Protein AF-A0A6F8Y7Y8-F1 (afdb_monomer)

Organism: NCBI:txid1076124

Structure (mmCIF, N/CA/C/O backbone):
data_AF-A0A6F8Y7Y8-F1
#
_entry.id   AF-A0A6F8Y7Y8-F1
#
loop_
_atom_site.group_PDB
_atom_site.id
_atom_site.type_symbol
_atom_site.label_atom_id
_atom_site.label_alt_id
_atom_site.label_comp_id
_atom_site.label_asym_id
_atom_site.label_entity_id
_atom_site.lab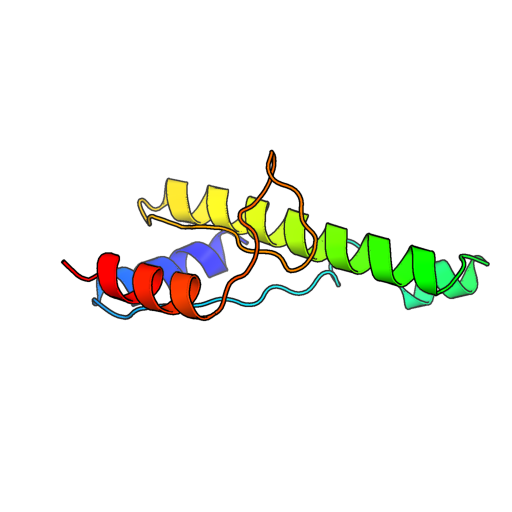el_seq_id
_atom_site.pdbx_PDB_ins_code
_atom_site.Cartn_x
_atom_site.Cartn_y
_atom_site.Cartn_z
_atom_site.occupancy
_atom_site.B_iso_or_equiv
_atom_site.auth_seq_id
_atom_site.auth_comp_id
_atom_site.auth_asym_id
_atom_site.auth_atom_id
_atom_site.pdbx_PDB_model_num
ATOM 1 N N . MET A 1 1 ? -8.760 -8.923 -3.953 1.00 79.50 1 MET A N 1
ATOM 2 C CA . MET A 1 1 ? -8.526 -7.862 -2.948 1.00 79.50 1 MET A CA 1
ATOM 3 C C . MET A 1 1 ? -9.456 -7.973 -1.740 1.00 79.50 1 MET A C 1
ATOM 5 O O . MET A 1 1 ? -8.950 -8.064 -0.634 1.00 79.50 1 MET A O 1
ATOM 9 N N . GLN A 1 2 ? -10.783 -8.027 -1.920 1.00 84.81 2 GLN A N 1
ATOM 10 C CA . GLN A 1 2 ? -11.751 -7.991 -0.807 1.00 84.81 2 GLN A CA 1
ATOM 11 C C . GLN A 1 2 ? -11.550 -9.079 0.268 1.00 84.81 2 GLN A C 1
ATOM 13 O O . GLN A 1 2 ? -11.594 -8.782 1.457 1.00 84.81 2 GLN A O 1
ATOM 18 N N . ALA A 1 3 ? -11.271 -10.328 -0.125 1.00 89.56 3 ALA A N 1
ATOM 19 C CA . ALA A 1 3 ? -10.983 -11.400 0.836 1.00 89.56 3 ALA A CA 1
ATOM 20 C C . ALA A 1 3 ? -9.746 -11.099 1.709 1.00 89.56 3 ALA A C 1
ATOM 22 O O . ALA A 1 3 ? -9.777 -11.324 2.915 1.00 89.56 3 ALA A O 1
ATOM 23 N N . VAL A 1 4 ? -8.694 -10.528 1.111 1.00 89.94 4 VAL A N 1
ATOM 24 C CA . VAL A 1 4 ? -7.465 -10.127 1.816 1.00 89.94 4 VAL A CA 1
ATOM 25 C C . VAL A 1 4 ? -7.750 -8.974 2.781 1.00 89.94 4 VAL A C 1
ATOM 27 O O . VAL A 1 4 ? -7.321 -9.024 3.929 1.00 89.94 4 VAL A O 1
ATOM 30 N N . ALA A 1 5 ? -8.537 -7.978 2.361 1.00 91.56 5 ALA A N 1
ATOM 31 C CA . ALA A 1 5 ? -8.937 -6.865 3.224 1.00 91.56 5 ALA A CA 1
ATOM 32 C C . ALA A 1 5 ? -9.685 -7.347 4.482 1.00 91.56 5 ALA A C 1
ATOM 34 O O . ALA A 1 5 ? -9.358 -6.928 5.587 1.00 91.56 5 ALA A O 1
ATOM 35 N N . ARG A 1 6 ? -10.613 -8.306 4.346 1.00 92.75 6 ARG A N 1
ATOM 36 C CA . ARG A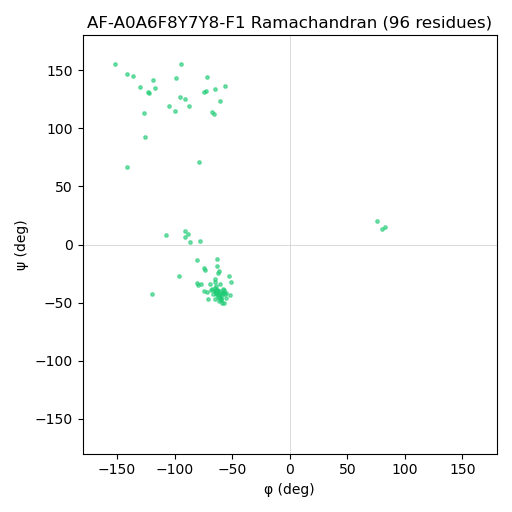 1 6 ? -11.333 -8.903 5.491 1.00 92.75 6 ARG A CA 1
ATOM 37 C C . ARG A 1 6 ? -10.423 -9.653 6.462 1.00 92.75 6 ARG A C 1
ATOM 39 O O . ARG A 1 6 ? -10.620 -9.590 7.678 1.00 92.75 6 ARG A O 1
ATOM 46 N N . GLN A 1 7 ? -9.431 -10.369 5.936 1.00 93.50 7 GLN A N 1
ATOM 47 C CA . GLN A 1 7 ? -8.435 -11.054 6.760 1.00 93.50 7 GLN A CA 1
ATOM 48 C C . GLN A 1 7 ? -7.590 -10.047 7.546 1.00 93.50 7 GLN A C 1
ATOM 50 O O . GLN A 1 7 ? -7.460 -10.188 8.761 1.00 93.50 7 GLN A O 1
ATOM 55 N N . ILE A 1 8 ? -7.097 -8.996 6.882 1.00 92.56 8 ILE A N 1
ATOM 56 C CA . ILE A 1 8 ? -6.356 -7.907 7.533 1.00 92.56 8 ILE A CA 1
ATOM 57 C C . ILE A 1 8 ? -7.225 -7.234 8.599 1.00 92.56 8 ILE A C 1
ATOM 59 O O . ILE A 1 8 ? -6.785 -7.097 9.735 1.00 92.56 8 ILE A O 1
ATOM 63 N N . ALA A 1 9 ? -8.477 -6.894 8.282 1.00 92.94 9 ALA A N 1
ATOM 64 C CA . ALA A 1 9 ? -9.395 -6.262 9.225 1.00 92.94 9 ALA A CA 1
ATOM 65 C C . ALA A 1 9 ? -9.612 -7.116 10.485 1.00 92.94 9 ALA A C 1
ATOM 67 O O . ALA A 1 9 ? -9.658 -6.591 11.593 1.00 92.94 9 ALA A O 1
ATOM 68 N N . THR A 1 10 ? -9.685 -8.442 10.342 1.00 94.44 10 THR A N 1
ATOM 69 C CA . THR A 1 10 ? -9.813 -9.361 11.486 1.00 94.44 10 THR A CA 1
ATOM 70 C C . THR A 1 10 ? -8.580 -9.328 12.390 1.00 94.44 10 THR A C 1
ATOM 72 O O . THR A 1 10 ? -8.720 -9.418 13.607 1.00 94.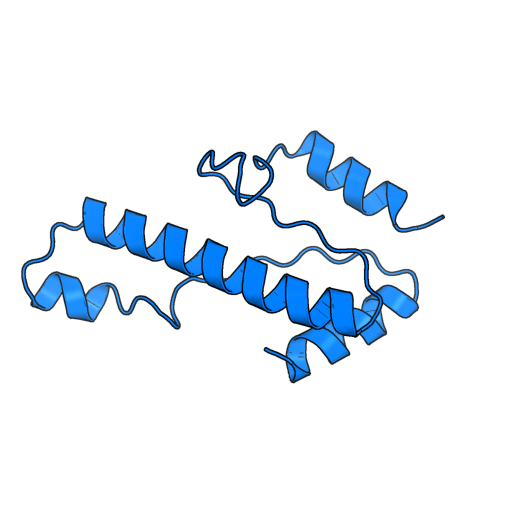44 10 THR A O 1
ATOM 75 N N . VAL A 1 11 ? -7.381 -9.200 11.816 1.00 93.75 11 VAL A N 1
ATOM 76 C CA . VAL A 1 11 ? -6.122 -9.080 12.568 1.00 93.75 11 VAL A CA 1
ATOM 77 C C . VAL A 1 11 ? -6.039 -7.719 13.260 1.00 93.75 11 VAL A C 1
ATOM 79 O O . VAL A 1 11 ? -5.791 -7.667 14.462 1.00 93.75 11 VAL A O 1
ATOM 82 N N . VAL A 1 12 ? -6.335 -6.634 12.541 1.00 93.31 12 VAL A N 1
ATOM 83 C CA . VAL A 1 12 ? -6.297 -5.266 13.082 1.00 93.31 12 VAL A CA 1
ATOM 84 C C . VAL A 1 12 ? -7.286 -5.088 14.233 1.00 93.31 12 VAL A C 1
ATOM 86 O O . VAL A 1 12 ? -6.921 -4.562 15.280 1.00 93.31 12 VAL A O 1
ATOM 89 N N . ARG A 1 13 ? -8.508 -5.625 14.116 1.00 92.88 13 ARG A N 1
ATOM 90 C CA . ARG A 1 13 ? -9.524 -5.579 15.187 1.00 92.88 13 ARG A CA 1
ATOM 91 C C . ARG A 1 13 ? -9.115 -6.321 16.467 1.00 92.88 13 ARG A C 1
ATOM 93 O O . ARG A 1 13 ? -9.761 -6.148 17.493 1.00 92.88 13 ARG A O 1
ATOM 100 N N . ARG A 1 14 ? -8.055 -7.135 16.435 1.00 94.12 14 ARG A N 1
ATOM 101 C CA . ARG A 1 14 ? -7.460 -7.767 17.628 1.00 94.12 14 ARG A CA 1
ATOM 102 C C . ARG A 1 14 ? -6.386 -6.895 18.293 1.00 94.12 14 ARG A C 1
ATOM 104 O O . ARG A 1 14 ? -5.687 -7.383 19.172 1.00 94.12 14 ARG A O 1
ATOM 111 N N . GLY A 1 15 ? -6.232 -5.641 17.864 1.00 89.44 15 GLY A N 1
ATOM 112 C CA . GLY A 1 15 ? -5.215 -4.713 18.364 1.00 89.44 15 GLY A CA 1
ATOM 113 C C . GLY A 1 15 ? -3.829 -4.924 17.750 1.00 89.44 15 GLY A C 1
ATOM 114 O O . GLY A 1 15 ? -2.844 -4.401 18.263 1.00 89.44 15 GLY A O 1
ATOM 115 N N . ILE A 1 16 ? -3.725 -5.703 16.669 1.00 91.81 16 ILE A N 1
ATOM 116 C CA . ILE A 1 16 ? -2.448 -5.978 16.004 1.00 91.81 16 ILE A CA 1
ATOM 117 C C . ILE A 1 16 ? -2.218 -4.932 14.912 1.00 91.81 16 ILE A C 1
ATOM 119 O O . ILE A 1 16 ? -3.026 -4.780 13.999 1.00 91.81 16 ILE A O 1
AT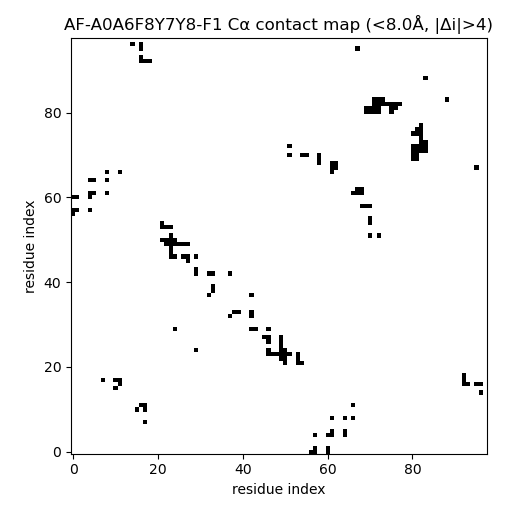OM 123 N N . GLN A 1 17 ? -1.077 -4.253 14.968 1.00 87.56 17 GLN A N 1
ATOM 124 C CA . GLN A 1 17 ? -0.646 -3.324 13.926 1.00 87.56 17 GLN A CA 1
ATOM 125 C C . GLN A 1 17 ? -0.163 -4.092 12.691 1.00 87.56 17 GLN A C 1
ATOM 127 O O . GLN A 1 17 ? 0.647 -5.014 12.796 1.00 87.56 17 GLN A O 1
ATOM 132 N N . VAL A 1 18 ? -0.651 -3.706 11.511 1.00 90.00 18 VAL A N 1
ATOM 133 C CA . VAL A 1 18 ? -0.343 -4.385 10.246 1.00 90.00 18 VAL A CA 1
ATOM 134 C C . VAL A 1 18 ? 0.259 -3.393 9.258 1.00 90.00 18 VAL A C 1
ATOM 136 O O . VAL A 1 18 ? -0.293 -2.324 9.019 1.00 90.00 18 VAL A O 1
ATOM 139 N N . SER A 1 19 ? 1.373 -3.783 8.638 1.00 90.31 19 SER A N 1
ATOM 140 C CA . SER A 1 19 ? 1.936 -3.115 7.464 1.00 90.31 19 SER A CA 1
ATOM 141 C C . SER A 1 19 ? 1.924 -4.086 6.287 1.00 90.31 19 SER A C 1
ATOM 143 O O . SER A 1 19 ? 2.271 -5.258 6.445 1.00 90.31 19 SER A O 1
ATOM 145 N N . VAL A 1 20 ? 1.495 -3.619 5.113 1.00 88.81 20 VAL A N 1
ATOM 146 C CA . VAL A 1 20 ? 1.348 -4.449 3.911 1.00 88.81 20 VAL A CA 1
ATOM 147 C C . VAL A 1 20 ? 2.188 -3.869 2.786 1.00 88.8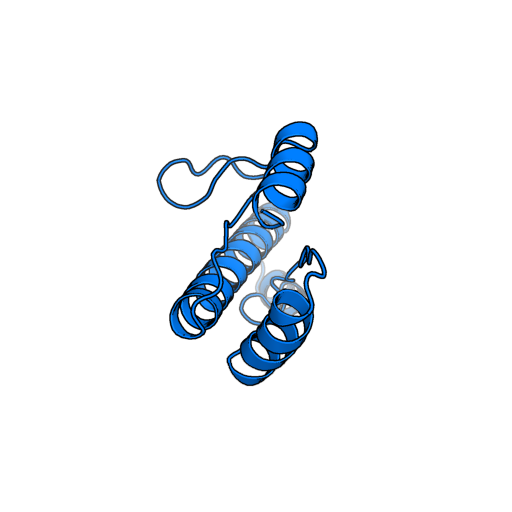1 20 VAL A C 1
ATOM 149 O O . VAL A 1 20 ? 2.077 -2.689 2.463 1.00 88.81 20 VAL A O 1
ATOM 152 N N . VAL A 1 21 ? 2.983 -4.724 2.146 1.00 87.50 21 VAL A N 1
ATOM 153 C CA . VAL A 1 21 ? 3.673 -4.404 0.893 1.00 87.50 21 VAL A CA 1
ATOM 154 C C . VAL A 1 21 ? 2.946 -5.120 -0.237 1.00 87.50 21 VAL A C 1
ATOM 156 O O . VAL A 1 21 ? 2.843 -6.347 -0.237 1.00 87.50 21 VAL A O 1
ATOM 159 N N . VAL A 1 22 ? 2.423 -4.359 -1.196 1.00 84.38 22 VAL A N 1
ATOM 160 C CA . VAL A 1 22 ? 1.728 -4.909 -2.365 1.00 84.38 22 VAL A CA 1
ATOM 161 C C . VAL A 1 22 ? 2.682 -4.935 -3.559 1.00 84.38 22 VAL A C 1
ATOM 163 O O . VAL A 1 22 ? 3.507 -4.043 -3.719 1.00 84.38 22 VAL A O 1
ATOM 166 N N . GLY A 1 23 ? 2.598 -5.965 -4.400 1.00 78.25 23 GLY A N 1
ATOM 167 C CA . GLY A 1 23 ? 3.346 -6.034 -5.659 1.00 78.25 23 GLY A CA 1
ATOM 168 C C . GLY A 1 23 ? 2.535 -5.525 -6.857 1.00 78.25 23 GLY A C 1
ATOM 169 O O . GLY A 1 23 ? 1.305 -5.591 -6.865 1.00 78.25 23 GLY A O 1
ATOM 170 N N . GLY A 1 24 ? 3.218 -5.074 -7.911 1.00 65.31 24 GLY A N 1
ATOM 171 C CA . GLY A 1 24 ? 2.615 -4.582 -9.162 1.00 65.31 24 GLY A CA 1
ATOM 172 C C . GLY A 1 24 ? 2.310 -5.665 -10.209 1.00 65.31 24 GLY A C 1
ATOM 173 O O . GLY A 1 24 ? 1.825 -5.356 -11.299 1.00 65.31 24 GLY A O 1
ATOM 174 N N . GLY A 1 25 ? 2.569 -6.940 -9.896 1.00 59.66 25 GLY A N 1
ATOM 175 C CA . GLY A 1 25 ? 2.550 -8.044 -10.868 1.00 59.66 25 GLY A CA 1
ATOM 176 C C . GLY A 1 25 ? 1.196 -8.328 -11.533 1.00 59.66 25 GLY A C 1
ATOM 177 O O . GLY A 1 25 ? 1.167 -8.939 -12.598 1.00 59.66 25 GLY A O 1
ATOM 178 N N . ASN A 1 26 ? 0.085 -7.861 -10.952 1.00 57.16 26 ASN A N 1
ATOM 179 C CA . ASN A 1 26 ? -1.256 -8.073 -11.513 1.00 57.16 26 ASN A CA 1
ATOM 180 C C . ASN A 1 26 ? -1.573 -7.160 -12.706 1.00 57.16 26 ASN A C 1
ATOM 182 O O . ASN A 1 26 ? -2.270 -7.590 -13.620 1.00 57.16 26 ASN A O 1
ATOM 186 N N . PHE A 1 27 ? -1.061 -5.926 -12.717 1.00 53.69 27 PHE A N 1
ATOM 187 C CA . PHE A 1 27 ? -1.254 -4.988 -13.833 1.00 53.69 27 PHE A CA 1
ATOM 188 C C . PHE A 1 27 ? -0.082 -5.003 -14.808 1.00 53.69 27 PHE A C 1
ATOM 190 O O . PHE A 1 27 ? -0.252 -4.706 -15.989 1.00 53.69 27 PHE A O 1
ATOM 197 N N . PHE A 1 28 ? 1.109 -5.352 -14.323 1.00 60.44 28 PHE A N 1
ATOM 198 C CA . PHE A 1 28 ? 2.333 -5.189 -15.080 1.00 60.44 28 PHE A CA 1
ATOM 199 C C . PHE A 1 28 ? 3.103 -6.504 -15.187 1.00 60.44 28 PHE A C 1
ATOM 201 O O . PHE A 1 28 ? 3.940 -6.849 -14.354 1.00 60.44 28 PHE A O 1
ATOM 208 N N . ARG A 1 29 ? 2.842 -7.251 -16.263 1.00 64.69 29 ARG A N 1
ATOM 209 C CA . ARG A 1 29 ? 3.673 -8.386 -16.680 1.00 64.69 29 ARG A CA 1
ATOM 210 C C . ARG A 1 29 ? 4.915 -7.848 -17.392 1.00 64.69 29 ARG A C 1
ATOM 212 O O . ARG A 1 29 ? 5.026 -7.952 -18.609 1.00 64.69 29 ARG A O 1
ATOM 219 N N . GLY A 1 30 ? 5.838 -7.230 -16.653 1.00 59.91 30 GLY A N 1
ATOM 220 C CA . GLY A 1 30 ? 7.013 -6.540 -17.217 1.00 59.91 30 GLY A CA 1
ATOM 221 C C . GLY A 1 30 ? 7.832 -7.382 -18.209 1.00 59.91 30 GLY A C 1
ATOM 222 O O . GLY A 1 30 ? 8.323 -6.856 -19.206 1.00 59.91 30 GLY A O 1
ATOM 223 N N . ALA A 1 31 ? 7.882 -8.704 -18.012 1.00 60.91 31 ALA A N 1
ATOM 224 C CA . ALA A 1 31 ? 8.515 -9.643 -18.942 1.00 60.91 31 ALA A CA 1
ATOM 225 C C . ALA A 1 31 ? 7.815 -9.731 -20.317 1.00 60.91 31 ALA A C 1
ATOM 227 O O . ALA A 1 31 ? 8.458 -10.006 -21.326 1.00 60.91 31 ALA A O 1
ATOM 228 N N . GLU A 1 32 ? 6.503 -9.502 -20.380 1.00 65.25 32 GLU A N 1
ATOM 229 C CA . GLU A 1 32 ? 5.706 -9.535 -21.611 1.00 65.25 32 GLU A CA 1
ATOM 230 C C . GLU A 1 32 ? 5.842 -8.226 -22.407 1.00 65.25 32 GLU A C 1
ATOM 232 O O . GLU A 1 32 ? 5.876 -8.239 -23.636 1.00 65.25 32 GLU A O 1
ATOM 237 N N . LEU A 1 33 ? 6.008 -7.096 -21.713 1.00 64.50 33 LEU A N 1
ATOM 238 C CA . LEU A 1 33 ? 6.203 -5.779 -22.328 1.00 64.50 33 LEU A CA 1
ATOM 239 C C . LEU A 1 33 ? 7.643 -5.552 -22.805 1.00 64.50 33 LEU A C 1
ATOM 241 O O . LEU A 1 33 ? 7.832 -4.984 -23.880 1.00 64.50 33 LEU A O 1
ATOM 245 N N . GLN A 1 34 ? 8.649 -6.074 -22.093 1.00 62.03 34 GLN A N 1
ATOM 246 C CA . GLN A 1 34 ? 10.029 -6.110 -22.602 1.00 62.03 34 GLN A CA 1
ATOM 247 C C . GLN A 1 34 ? 10.128 -6.895 -23.915 1.00 62.03 34 GLN A C 1
ATOM 249 O O . GLN A 1 34 ? 10.769 -6.438 -24.857 1.00 62.03 34 GLN A O 1
ATOM 254 N N . LYS A 1 35 ? 9.428 -8.035 -24.026 1.00 65.19 35 LYS A N 1
ATOM 255 C CA . LYS A 1 35 ? 9.352 -8.809 -25.281 1.00 65.19 35 LYS A CA 1
ATOM 256 C C . LYS A 1 35 ? 8.717 -8.027 -26.436 1.00 65.19 35 LYS A C 1
ATOM 258 O O . LYS A 1 35 ? 8.971 -8.350 -27.589 1.00 65.19 35 LYS A O 1
ATOM 263 N N . ARG A 1 36 ? 7.912 -7.002 -26.138 1.00 71.44 36 ARG A N 1
ATOM 264 C CA . ARG A 1 36 ? 7.291 -6.095 -27.117 1.00 71.44 36 ARG A CA 1
ATOM 265 C C . ARG A 1 36 ? 8.145 -4.856 -27.429 1.00 71.44 36 ARG A C 1
ATOM 267 O O . ARG A 1 36 ? 7.647 -3.930 -28.059 1.00 71.44 36 ARG A O 1
ATOM 274 N N . GLY A 1 37 ? 9.412 -4.831 -27.005 1.00 75.81 37 GLY A N 1
ATOM 275 C CA . GLY A 1 37 ? 10.351 -3.745 -27.303 1.00 75.81 37 GLY A CA 1
ATOM 276 C C . GLY A 1 37 ? 10.235 -2.531 -26.378 1.00 75.81 37 GLY A C 1
ATOM 277 O O . GLY A 1 37 ? 10.751 -1.465 -26.703 1.00 75.81 37 GLY A O 1
ATOM 278 N N . MET A 1 38 ? 9.556 -2.662 -25.233 1.00 77.56 38 MET A N 1
ATOM 279 C CA .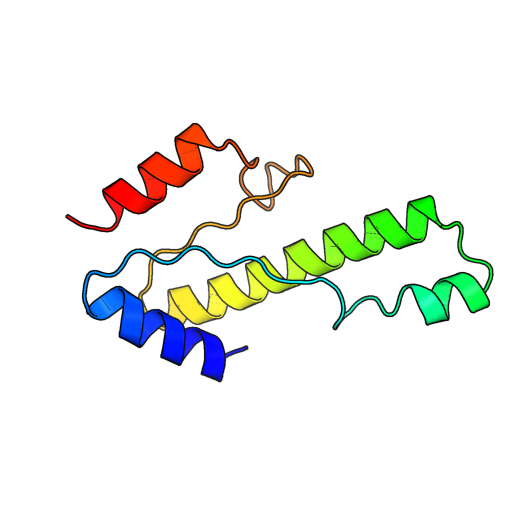 MET A 1 38 ? 9.494 -1.593 -24.237 1.00 77.56 38 MET A CA 1
ATOM 280 C C . MET A 1 38 ? 10.834 -1.449 -23.511 1.00 77.56 38 MET A C 1
ATOM 282 O O . MET A 1 38 ? 11.387 -2.431 -23.014 1.00 77.56 38 MET A O 1
ATOM 286 N N . ASP A 1 39 ? 11.307 -0.207 -23.398 1.00 83.00 39 ASP A N 1
ATOM 287 C CA . ASP A 1 39 ? 12.476 0.126 -22.590 1.00 83.00 39 ASP A CA 1
ATOM 288 C C . ASP A 1 39 ? 12.298 -0.329 -21.132 1.00 83.00 39 ASP A C 1
ATOM 290 O O . ASP A 1 39 ? 11.244 -0.136 -20.514 1.00 83.00 39 ASP A O 1
ATOM 294 N N . ARG A 1 40 ? 13.353 -0.926 -20.574 1.00 78.19 40 ARG A N 1
ATOM 295 C CA . ARG A 1 40 ? 13.326 -1.532 -19.242 1.00 78.19 40 ARG A CA 1
ATOM 296 C C . ARG A 1 40 ? 13.029 -0.513 -18.144 1.00 78.19 40 ARG A C 1
ATOM 298 O O . ARG A 1 40 ? 12.238 -0.824 -17.261 1.00 78.19 40 ARG A O 1
ATOM 305 N N . ALA A 1 41 ? 13.585 0.696 -18.215 1.00 81.31 41 ALA A N 1
ATOM 306 C CA . ALA A 1 41 ? 13.352 1.708 -17.186 1.00 81.31 41 ALA A CA 1
ATOM 307 C C . ALA A 1 41 ? 11.891 2.184 -17.188 1.00 81.31 41 ALA A C 1
ATOM 309 O O . ALA A 1 41 ? 11.291 2.355 -16.126 1.00 81.31 41 ALA A O 1
ATOM 310 N N . ARG A 1 42 ? 11.280 2.332 -18.373 1.00 81.00 42 ARG A N 1
ATOM 311 C CA . ARG A 1 42 ? 9.838 2.622 -18.490 1.00 81.00 42 ARG A CA 1
ATOM 312 C C . ARG A 1 42 ? 8.982 1.489 -17.931 1.00 81.00 42 ARG A C 1
ATOM 314 O O . ARG A 1 42 ? 8.018 1.756 -17.216 1.00 81.00 42 ARG A O 1
ATOM 321 N N . ALA A 1 43 ? 9.353 0.246 -18.224 1.00 80.38 43 ALA A N 1
ATOM 322 C CA . ALA A 1 43 ? 8.674 -0.931 -17.702 1.00 80.38 43 ALA A CA 1
ATOM 323 C C . ALA A 1 43 ? 8.716 -0.972 -16.160 1.00 80.38 43 ALA A C 1
ATOM 325 O O . ALA A 1 43 ? 7.683 -1.146 -15.515 1.00 80.38 43 ALA A O 1
ATOM 326 N N . ASP A 1 44 ? 9.877 -0.718 -15.557 1.00 80.38 44 ASP A N 1
ATOM 327 C CA . ASP A 1 44 ? 10.028 -0.683 -14.099 1.00 80.38 44 ASP A CA 1
ATOM 328 C C . ASP A 1 44 ? 9.180 0.439 -13.468 1.00 80.38 44 ASP A C 1
ATOM 330 O O . ASP A 1 44 ? 8.495 0.220 -12.465 1.00 80.38 44 ASP A O 1
ATOM 334 N N . TYR A 1 45 ? 9.135 1.621 -14.096 1.00 82.75 45 TYR A N 1
ATOM 335 C CA . TYR A 1 45 ? 8.316 2.746 -13.631 1.00 82.75 45 TYR A CA 1
ATOM 336 C C . TYR A 1 45 ? 6.817 2.430 -13.644 1.00 82.75 45 TYR A C 1
ATOM 338 O O . TYR A 1 45 ? 6.108 2.682 -12.668 1.00 82.75 45 TYR A O 1
ATOM 346 N N . MET A 1 46 ? 6.329 1.831 -14.731 1.00 82.19 46 MET A N 1
ATOM 347 C CA . MET A 1 46 ? 4.936 1.397 -14.833 1.00 82.19 46 MET A CA 1
ATOM 348 C C . MET A 1 46 ? 4.610 0.294 -13.817 1.00 82.19 46 MET A C 1
ATOM 350 O O . MET A 1 46 ? 3.518 0.292 -13.249 1.00 82.19 46 MET A O 1
ATOM 354 N N . GLY A 1 47 ? 5.560 -0.602 -13.529 1.00 82.50 47 GLY A N 1
ATOM 355 C CA . GLY A 1 47 ? 5.434 -1.596 -12.463 1.00 82.50 47 GLY A CA 1
ATOM 356 C C . GLY A 1 47 ? 5.263 -0.960 -11.081 1.00 82.50 47 GLY A C 1
ATOM 357 O O . GLY A 1 47 ? 4.357 -1.345 -10.338 1.00 82.50 47 GLY A O 1
ATOM 358 N N . MET A 1 48 ? 6.070 0.056 -10.755 1.00 85.44 48 MET A N 1
ATOM 359 C CA . MET A 1 48 ? 5.947 0.801 -9.496 1.00 85.44 48 MET A CA 1
ATOM 360 C C . MET A 1 48 ? 4.610 1.551 -9.389 1.00 85.44 48 MET A C 1
ATOM 362 O O . MET A 1 48 ? 3.979 1.519 -8.333 1.00 85.44 48 MET A O 1
ATOM 366 N N . LEU A 1 49 ? 4.124 2.161 -10.475 1.00 87.62 49 LEU A N 1
ATOM 367 C CA . LEU A 1 49 ? 2.786 2.770 -10.508 1.00 87.62 49 LEU A CA 1
ATOM 368 C C . LEU A 1 49 ? 1.675 1.722 -10.336 1.00 87.62 49 LEU A C 1
ATOM 370 O O . LEU A 1 49 ? 0.717 1.957 -9.603 1.00 87.62 49 LEU A O 1
ATOM 374 N N . GLY A 1 50 ? 1.828 0.543 -10.946 1.00 87.75 50 GLY A N 1
ATOM 375 C CA . GLY A 1 50 ? 0.932 -0.601 -10.760 1.00 87.75 50 GLY A CA 1
ATOM 376 C C . GLY A 1 50 ? 0.820 -1.040 -9.302 1.00 87.75 50 GLY A C 1
ATOM 377 O O . GLY A 1 50 ? -0.280 -1.309 -8.818 1.00 87.75 50 GLY A O 1
ATOM 378 N N . THR A 1 51 ? 1.940 -1.050 -8.576 1.00 88.38 51 THR A N 1
ATOM 379 C CA . THR A 1 51 ? 1.948 -1.280 -7.127 1.00 88.38 51 THR A CA 1
ATOM 380 C C . THR A 1 51 ? 1.127 -0.229 -6.387 1.00 88.38 51 THR A C 1
ATOM 382 O O . THR A 1 51 ? 0.298 -0.592 -5.556 1.00 88.38 51 THR A O 1
ATOM 385 N N . VAL A 1 52 ? 1.300 1.060 -6.700 1.00 90.06 52 VAL A N 1
ATOM 386 C CA . VAL A 1 52 ? 0.538 2.121 -6.025 1.00 90.06 52 VAL A CA 1
ATOM 387 C C . VAL A 1 52 ? -0.960 2.004 -6.307 1.00 90.06 52 VAL A C 1
ATOM 389 O O . VAL A 1 52 ? -1.755 2.090 -5.374 1.00 90.06 52 VAL A O 1
ATOM 392 N N . MET A 1 53 ? -1.355 1.725 -7.552 1.00 89.75 53 MET A N 1
ATOM 393 C CA . MET A 1 53 ? -2.762 1.480 -7.898 1.00 89.75 53 MET A CA 1
ATOM 394 C C . MET A 1 53 ? -3.353 0.319 -7.090 1.00 89.75 53 MET A C 1
ATOM 396 O O . MET A 1 53 ? -4.468 0.418 -6.582 1.00 89.75 53 MET A O 1
ATOM 400 N N . ASN A 1 54 ? -2.591 -0.763 -6.911 1.00 89.19 54 ASN A N 1
ATOM 401 C CA . ASN A 1 54 ? -3.011 -1.880 -6.071 1.00 89.19 54 ASN A CA 1
ATOM 402 C C . ASN A 1 54 ? -3.145 -1.478 -4.593 1.00 89.19 54 ASN A C 1
ATOM 404 O O . ASN A 1 54 ? -4.097 -1.898 -3.938 1.00 89.19 54 ASN A O 1
ATOM 408 N N . CYS A 1 55 ? -2.232 -0.664 -4.059 1.00 91.69 55 CYS A N 1
ATOM 409 C CA . CYS A 1 55 ? -2.339 -0.162 -2.689 1.00 91.69 55 CYS A CA 1
ATOM 410 C C . CYS A 1 55 ? -3.603 0.687 -2.486 1.00 91.69 55 CYS A C 1
ATOM 412 O O . CYS A 1 55 ? -4.312 0.468 -1.510 1.00 91.69 55 CYS A O 1
ATOM 414 N N . LEU A 1 56 ? -3.925 1.588 -3.422 1.00 91.62 56 LEU A N 1
ATOM 415 C CA . LEU A 1 56 ? -5.149 2.403 -3.373 1.00 91.62 56 LEU A CA 1
ATOM 416 C C . LEU A 1 56 ? -6.413 1.542 -3.443 1.00 91.62 56 LEU A C 1
ATOM 418 O O . LEU A 1 56 ? -7.356 1.752 -2.686 1.00 91.62 56 LEU A O 1
ATOM 422 N N . ALA A 1 57 ? -6.419 0.522 -4.306 1.00 91.88 57 ALA A N 1
ATOM 423 C CA . ALA A 1 57 ? -7.529 -0.422 -4.367 1.00 91.88 57 ALA A CA 1
ATOM 424 C C . ALA A 1 57 ? -7.699 -1.176 -3.039 1.00 91.88 57 ALA A C 1
ATOM 426 O O . ALA A 1 57 ? -8.819 -1.352 -2.570 1.00 91.88 57 ALA A O 1
ATOM 427 N N . LEU A 1 58 ? -6.604 -1.625 -2.414 1.00 92.06 58 LEU A N 1
ATOM 428 C CA . LEU A 1 58 ? -6.660 -2.277 -1.104 1.00 92.06 58 LEU A CA 1
ATOM 429 C C . LEU A 1 58 ? -7.150 -1.322 -0.006 1.00 92.06 58 LEU A C 1
ATOM 431 O O . LEU A 1 58 ? -7.944 -1.751 0.828 1.00 92.06 58 LEU A O 1
ATOM 435 N N . GLN A 1 59 ? -6.710 -0.061 -0.028 1.00 93.81 59 GLN A N 1
ATOM 436 C CA . GLN A 1 59 ? -7.159 0.977 0.899 1.00 93.81 59 GLN A CA 1
ATOM 437 C C . GLN A 1 59 ? -8.680 1.146 0.846 1.00 93.81 59 GLN A C 1
ATOM 439 O O . GLN A 1 59 ? -9.314 1.039 1.887 1.00 93.81 59 GLN A O 1
ATOM 444 N N . ASP A 1 60 ? -9.274 1.295 -0.343 1.00 94.38 60 ASP A N 1
ATOM 445 C CA . ASP A 1 60 ? -10.734 1.416 -0.498 1.00 94.38 60 ASP A CA 1
ATOM 446 C C . ASP A 1 60 ? -11.487 0.228 0.136 1.00 94.38 60 ASP A C 1
ATOM 448 O O . ASP A 1 60 ? -12.481 0.409 0.842 1.00 94.38 60 ASP A O 1
ATOM 452 N N . PHE A 1 61 ? -10.995 -1.004 -0.039 1.00 94.38 61 PHE A N 1
ATOM 453 C CA . PHE A 1 61 ? -11.611 -2.170 0.605 1.00 94.38 61 PHE A CA 1
ATOM 454 C C . PHE A 1 61 ? -11.422 -2.201 2.127 1.00 94.38 61 PHE A C 1
ATOM 456 O O . PHE A 1 61 ? -12.306 -2.697 2.821 1.00 94.38 61 PHE A O 1
ATOM 463 N N . LEU A 1 62 ? -10.294 -1.717 2.651 1.00 94.06 62 LEU A N 1
ATOM 464 C CA . LEU A 1 62 ? -10.045 -1.641 4.094 1.00 94.06 62 LEU A CA 1
ATOM 465 C C . LEU A 1 62 ? -10.886 -0.544 4.757 1.00 94.06 62 LEU A C 1
ATOM 467 O O . LEU A 1 62 ? -11.477 -0.787 5.809 1.00 94.06 62 LEU A O 1
ATOM 471 N N . GLU A 1 63 ? -11.027 0.612 4.112 1.00 93.62 63 GLU A N 1
ATOM 472 C CA . GLU A 1 63 ? -11.881 1.708 4.577 1.00 93.62 63 GLU A CA 1
ATOM 473 C C . GLU A 1 63 ? -13.357 1.291 4.608 1.00 93.62 63 GLU A C 1
ATOM 475 O O . GLU A 1 63 ? -14.057 1.566 5.582 1.00 93.62 63 GLU A O 1
ATOM 480 N N . LYS A 1 64 ? -13.820 0.520 3.613 1.00 93.62 64 LYS A N 1
ATOM 481 C CA . LYS A 1 64 ? -15.163 -0.100 3.616 1.00 93.62 64 LYS A CA 1
ATOM 482 C C . LYS A 1 64 ? -15.381 -1.098 4.755 1.00 93.62 64 LYS A C 1
ATOM 484 O O . LYS A 1 64 ? -16.519 -1.332 5.150 1.00 93.62 64 LYS A O 1
ATOM 489 N N . GLU A 1 65 ? -14.312 -1.684 5.285 1.00 93.12 65 GLU A N 1
ATOM 490 C CA . GLU A 1 65 ? -14.335 -2.553 6.468 1.00 93.12 65 GLU A CA 1
ATOM 491 C C . GLU A 1 65 ? -14.122 -1.760 7.779 1.00 93.12 65 GLU A C 1
ATOM 493 O O . GLU A 1 65 ? -14.012 -2.359 8.854 1.00 93.12 65 GLU A O 1
ATOM 498 N N . GLY A 1 66 ? -14.081 -0.424 7.708 1.00 92.56 66 GLY A N 1
ATOM 499 C CA . GLY A 1 66 ? -13.920 0.476 8.851 1.00 92.56 66 GLY A CA 1
ATOM 500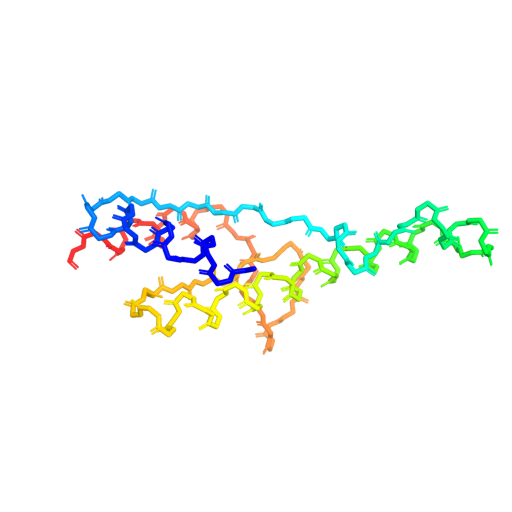 C C . GLY A 1 66 ? -12.495 0.548 9.401 1.00 92.56 66 GLY A C 1
ATOM 501 O O . GLY A 1 66 ? -12.314 0.906 10.561 1.00 92.56 66 GLY A O 1
ATOM 502 N N . ILE A 1 67 ? -11.488 0.167 8.610 1.00 94.00 67 ILE A N 1
ATOM 503 C CA . ILE A 1 67 ? -10.080 0.181 9.018 1.00 94.00 67 ILE A CA 1
ATOM 504 C C . ILE A 1 67 ? -9.397 1.431 8.459 1.00 94.00 67 ILE A C 1
ATOM 506 O O . ILE A 1 67 ? -9.230 1.550 7.243 1.00 94.00 67 ILE A O 1
ATOM 510 N N . GLU A 1 68 ? -8.954 2.341 9.336 1.00 91.56 68 GLU A N 1
ATOM 511 C CA . GLU A 1 68 ? -8.137 3.486 8.915 1.00 91.56 68 GLU A CA 1
ATOM 512 C C . GLU A 1 68 ? -6.847 2.975 8.266 1.00 91.56 68 GLU A C 1
ATOM 514 O O . GLU A 1 68 ? -6.093 2.196 8.849 1.00 91.56 68 GLU A O 1
ATOM 519 N N . THR A 1 69 ? -6.611 3.398 7.028 1.00 92.69 69 THR A N 1
ATOM 520 C CA . THR A 1 69 ? -5.501 2.920 6.209 1.00 92.69 69 THR A CA 1
ATOM 521 C C . THR A 1 69 ? -4.842 4.104 5.517 1.00 92.69 69 THR A C 1
ATOM 523 O O . THR A 1 69 ? -5.510 5.056 5.126 1.00 92.69 69 THR A O 1
ATOM 526 N N . ARG A 1 70 ? -3.518 4.050 5.347 1.00 91.69 70 ARG A N 1
ATOM 527 C CA . ARG A 1 70 ? -2.754 5.051 4.592 1.00 91.69 70 ARG A CA 1
ATOM 528 C C . ARG A 1 70 ? -1.851 4.371 3.581 1.00 91.69 70 ARG A C 1
ATOM 530 O O . ARG A 1 70 ? -1.162 3.408 3.912 1.00 91.69 70 ARG A O 1
ATOM 537 N N . VAL A 1 71 ? -1.822 4.901 2.362 1.00 92.25 71 VAL A N 1
ATOM 538 C CA . VAL A 1 71 ? -0.910 4.440 1.312 1.00 92.25 71 VAL A CA 1
ATOM 539 C C . VAL A 1 71 ? 0.336 5.312 1.306 1.00 92.25 71 VAL A C 1
ATOM 541 O O . VAL A 1 71 ? 0.257 6.536 1.204 1.00 92.25 71 VAL A O 1
ATOM 544 N N . GLN A 1 72 ? 1.492 4.655 1.390 1.00 90.25 72 GLN A N 1
ATOM 545 C CA . GLN A 1 72 ? 2.801 5.288 1.326 1.00 90.25 72 GLN A CA 1
ATOM 546 C C . GLN A 1 72 ? 3.590 4.768 0.125 1.00 90.25 72 GLN A C 1
ATOM 548 O O . GLN A 1 72 ? 3.537 3.581 -0.196 1.00 90.25 72 GLN A O 1
ATOM 553 N N . THR A 1 73 ? 4.334 5.648 -0.539 1.00 88.81 73 THR A N 1
ATOM 554 C CA . THR A 1 73 ? 5.079 5.314 -1.760 1.00 88.81 73 THR A CA 1
ATOM 555 C C . THR A 1 73 ? 6.441 5.996 -1.813 1.00 88.81 73 THR A C 1
ATOM 557 O O . THR A 1 73 ? 6.623 7.111 -1.328 1.00 88.81 73 THR A O 1
ATOM 560 N N . ALA A 1 74 ? 7.416 5.317 -2.420 1.00 84.31 74 ALA A N 1
ATOM 561 C CA . ALA A 1 74 ? 8.743 5.873 -2.681 1.00 84.31 74 ALA A CA 1
ATOM 562 C C . ALA A 1 74 ? 8.747 6.886 -3.843 1.00 84.31 74 ALA A C 1
ATOM 564 O O . ALA A 1 74 ? 9.653 7.711 -3.938 1.00 84.31 74 ALA A O 1
ATOM 565 N N . ILE A 1 75 ? 7.737 6.844 -4.720 1.00 84.38 75 ILE A N 1
ATOM 566 C CA . ILE A 1 75 ? 7.553 7.831 -5.789 1.00 84.38 75 ILE A CA 1
ATOM 567 C C . ILE A 1 75 ? 6.734 8.982 -5.219 1.00 84.38 75 ILE A C 1
ATOM 569 O O . ILE A 1 75 ? 5.590 8.779 -4.824 1.00 84.38 75 ILE A O 1
ATOM 573 N N . ASN A 1 76 ? 7.288 10.192 -5.203 1.00 83.56 76 ASN A N 1
ATOM 574 C CA . ASN A 1 76 ? 6.558 11.350 -4.702 1.00 83.56 76 ASN A CA 1
ATOM 575 C C . ASN A 1 76 ? 5.352 11.666 -5.605 1.00 83.56 76 ASN A C 1
ATOM 577 O O . ASN A 1 76 ? 5.516 12.072 -6.754 1.00 83.56 76 ASN A O 1
ATOM 581 N N . MET A 1 77 ? 4.145 11.477 -5.072 1.00 84.31 77 MET A N 1
ATOM 582 C CA . MET A 1 77 ? 2.876 11.740 -5.753 1.00 84.31 77 MET A CA 1
ATOM 583 C C . MET A 1 77 ? 1.870 12.340 -4.771 1.00 84.31 77 MET A C 1
ATOM 585 O O . MET A 1 77 ? 0.868 11.729 -4.420 1.00 84.31 77 MET A O 1
ATOM 589 N N . ALA A 1 78 ? 2.156 13.561 -4.318 1.00 78.25 78 ALA A N 1
ATOM 590 C CA . ALA A 1 78 ? 1.467 14.207 -3.198 1.00 78.25 78 ALA A CA 1
ATOM 591 C C . ALA A 1 78 ? -0.072 14.257 -3.295 1.00 78.25 78 ALA A C 1
ATOM 593 O O . ALA A 1 78 ? -0.738 14.292 -2.267 1.00 78.25 78 ALA A O 1
ATOM 594 N N . GLN A 1 79 ? -0.643 14.257 -4.504 1.00 80.69 79 GLN A N 1
ATOM 595 C CA . GLN A 1 79 ? -2.099 14.248 -4.706 1.00 80.69 79 GLN A CA 1
ATOM 596 C C . GLN A 1 79 ? -2.743 12.859 -4.569 1.00 80.69 79 GLN A C 1
ATOM 598 O O . GLN A 1 79 ? -3.964 12.763 -4.519 1.00 80.69 79 GLN A O 1
ATOM 603 N N . VAL A 1 80 ? -1.943 11.791 -4.559 1.00 83.62 80 VAL A N 1
ATOM 604 C CA . VAL A 1 80 ? -2.406 10.402 -4.689 1.00 83.62 80 VAL A CA 1
ATOM 605 C C . VAL A 1 80 ? -2.037 9.565 -3.467 1.00 83.62 80 VAL A C 1
ATOM 607 O O . VAL A 1 80 ? -2.853 8.780 -2.999 1.00 83.62 80 VAL A O 1
ATOM 610 N N . ALA A 1 81 ? -0.816 9.707 -2.952 1.00 85.69 81 ALA A N 1
ATOM 611 C CA . ALA A 1 81 ? -0.330 8.922 -1.824 1.00 85.69 81 ALA A CA 1
ATOM 612 C C . ALA A 1 81 ? 0.728 9.690 -1.025 1.00 85.69 81 ALA A C 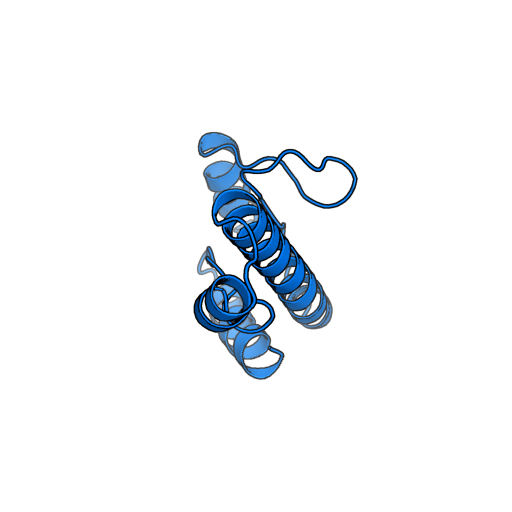1
ATOM 614 O O . ALA A 1 81 ? 1.420 10.570 -1.547 1.00 85.69 81 ALA A O 1
ATOM 615 N N . GLU A 1 82 ? 0.875 9.338 0.251 1.00 86.06 82 GLU A N 1
ATOM 616 C CA . GLU A 1 82 ? 1.875 9.960 1.112 1.00 86.06 82 GLU A CA 1
ATOM 617 C C . GLU A 1 82 ? 3.291 9.487 0.727 1.00 86.06 82 GLU A C 1
ATOM 619 O O . GLU A 1 82 ? 3.494 8.318 0.379 1.00 86.06 82 GLU A O 1
ATOM 624 N N . PRO A 1 83 ? 4.316 10.354 0.809 1.00 84.62 83 PRO A N 1
ATOM 625 C CA . PRO A 1 83 ? 5.690 9.910 0.636 1.00 84.62 83 PRO A CA 1
ATOM 626 C C . PRO A 1 83 ? 6.072 8.947 1.765 1.00 84.62 83 PRO A C 1
ATOM 628 O O . PRO A 1 83 ? 5.831 9.215 2.947 1.00 84.62 83 PRO A O 1
ATOM 631 N N . TYR A 1 84 ? 6.705 7.834 1.407 1.00 80.38 84 TYR A N 1
ATOM 632 C CA . TYR A 1 84 ? 7.221 6.886 2.383 1.00 80.38 84 TYR A CA 1
ATOM 633 C C . TYR A 1 84 ? 8.387 7.507 3.159 1.00 80.38 84 TYR A C 1
ATOM 635 O O . TYR A 1 84 ? 9.454 7.784 2.612 1.00 80.38 84 TYR A O 1
ATOM 643 N N . ILE A 1 85 ? 8.170 7.717 4.458 1.00 81.38 85 ILE A N 1
ATOM 644 C CA . ILE A 1 85 ? 9.182 8.171 5.414 1.00 81.38 85 ILE A CA 1
ATOM 645 C C . ILE A 1 85 ? 9.175 7.161 6.571 1.00 81.38 85 ILE A C 1
ATOM 647 O O . ILE A 1 85 ? 8.186 7.131 7.310 1.00 81.38 85 ILE A O 1
ATOM 651 N N . PRO A 1 86 ? 10.243 6.362 6.781 1.00 76.12 86 PRO A N 1
ATOM 652 C CA . PRO A 1 86 ? 10.246 5.259 7.751 1.00 76.12 86 PRO A CA 1
ATOM 653 C C . PRO A 1 86 ? 9.784 5.660 9.160 1.00 76.12 86 PRO A C 1
ATOM 655 O O . PRO A 1 86 ? 8.942 5.000 9.760 1.00 76.12 86 PRO A O 1
ATOM 658 N N . LEU A 1 87 ? 10.258 6.806 9.658 1.00 72.00 87 LEU A N 1
ATOM 659 C CA . LEU A 1 87 ? 9.880 7.334 10.974 1.00 72.00 87 LEU A CA 1
ATOM 660 C C . LEU A 1 87 ? 8.393 7.709 11.076 1.00 72.00 87 LEU A C 1
ATOM 662 O O . LEU A 1 87 ? 7.800 7.592 12.146 1.00 72.00 87 LEU A O 1
ATOM 666 N N . ARG A 1 88 ? 7.775 8.168 9.979 1.00 72.75 88 ARG A N 1
ATOM 667 C CA . ARG A 1 88 ? 6.331 8.446 9.955 1.00 72.75 88 ARG A CA 1
ATOM 668 C C . ARG A 1 88 ? 5.530 7.155 9.902 1.00 72.75 88 ARG A C 1
ATOM 670 O O . ARG A 1 88 ? 4.536 7.060 10.607 1.00 72.75 88 ARG A O 1
ATOM 677 N N . ALA A 1 89 ? 5.977 6.169 9.122 1.00 71.88 89 ALA A N 1
ATOM 678 C CA . ALA A 1 89 ? 5.328 4.862 9.040 1.00 71.88 89 ALA A CA 1
ATOM 679 C C . ALA A 1 89 ? 5.197 4.208 10.428 1.00 71.88 89 ALA A C 1
ATOM 681 O O . ALA A 1 89 ? 4.109 3.782 10.799 1.00 71.88 89 ALA A O 1
ATOM 682 N N . ILE A 1 90 ? 6.267 4.230 11.234 1.00 77.69 90 ILE A N 1
ATOM 683 C CA . ILE A 1 90 ? 6.258 3.713 12.614 1.00 77.69 90 ILE A CA 1
ATOM 684 C C . ILE A 1 90 ? 5.251 4.475 13.489 1.00 77.69 90 ILE A C 1
ATOM 686 O O . ILE A 1 90 ? 4.395 3.858 14.114 1.00 77.69 90 ILE A O 1
ATOM 690 N N . ARG A 1 91 ? 5.272 5.815 13.469 1.00 74.50 91 ARG A N 1
ATOM 691 C CA . ARG A 1 91 ? 4.307 6.630 14.232 1.00 74.50 91 ARG A CA 1
ATOM 692 C C . ARG A 1 91 ? 2.852 6.390 13.823 1.00 74.50 91 ARG A C 1
ATOM 694 O O . ARG A 1 91 ? 1.960 6.511 14.656 1.00 74.50 91 ARG A O 1
ATOM 701 N N . HIS A 1 92 ? 2.591 6.115 12.546 1.00 77.81 92 HIS A N 1
ATOM 702 C CA . HIS A 1 92 ? 1.242 5.783 12.083 1.00 77.81 92 HIS A CA 1
ATOM 703 C C . HIS A 1 92 ? 0.779 4.431 12.613 1.00 77.81 92 HIS A C 1
ATOM 705 O O . HIS A 1 92 ? -0.374 4.327 13.018 1.00 77.81 92 HIS A O 1
ATOM 711 N N . LEU A 1 93 ? 1.673 3.439 12.669 1.00 72.44 93 LEU A N 1
ATOM 712 C CA . LEU A 1 93 ? 1.367 2.169 13.323 1.00 72.44 93 LEU A CA 1
ATOM 713 C C . LEU A 1 93 ? 1.000 2.422 14.792 1.00 72.44 93 LEU A C 1
ATOM 715 O O . LEU A 1 93 ? -0.084 2.028 15.210 1.00 72.44 93 LEU A O 1
ATOM 719 N N . GLU A 1 94 ? 1.825 3.173 15.530 1.00 75.69 94 GLU A N 1
ATOM 720 C CA . GLU A 1 94 ? 1.618 3.499 16.952 1.00 75.69 94 GLU A CA 1
ATOM 721 C C . GLU A 1 94 ? 0.284 4.209 17.246 1.00 75.69 94 GLU A C 1
ATOM 723 O O . GLU A 1 94 ? -0.362 3.898 18.244 1.00 75.69 94 GLU A O 1
ATOM 728 N N . LYS A 1 95 ? -0.162 5.127 16.378 1.00 65.19 95 LYS A N 1
ATOM 729 C CA . LYS A 1 95 ? -1.408 5.894 16.574 1.00 65.19 95 LYS A CA 1
ATOM 730 C C . LYS A 1 95 ? -2.696 5.097 16.352 1.00 65.19 95 LYS A C 1
ATOM 732 O O . LYS A 1 95 ? -3.727 5.498 16.872 1.00 65.19 95 LYS A O 1
ATOM 737 N N . GLY A 1 96 ? -2.656 3.990 15.609 1.00 57.16 96 GLY A N 1
ATOM 738 C CA . GLY A 1 96 ? -3.830 3.132 15.384 1.00 57.16 96 GLY A CA 1
ATOM 739 C C . GLY A 1 96 ? -4.184 2.213 16.563 1.00 57.16 96 GLY A C 1
ATOM 740 O O . GLY A 1 96 ? -5.068 1.373 16.422 1.00 57.16 96 GLY A O 1
ATOM 741 N N . GLY A 1 97 ? -3.461 2.312 17.687 1.00 49.47 97 GLY A N 1
ATOM 742 C CA . GLY A 1 97 ? -3.603 1.445 18.863 1.00 49.47 97 GLY A CA 1
ATOM 743 C C . GLY A 1 97 ? -4.250 2.083 20.099 1.00 49.47 97 GLY A C 1
ATOM 744 O O . GLY A 1 97 ? -4.220 1.457 21.157 1.00 49.47 97 GLY A O 1
ATOM 745 N N . SER A 1 98 ? -4.787 3.302 19.998 1.00 38.94 98 SER A N 1
ATOM 746 C CA . SER A 1 98 ? -5.426 4.040 21.105 1.00 38.94 98 SER A CA 1
ATOM 747 C C . SER A 1 98 ? -6.904 4.290 20.861 1.00 38.94 98 SER A C 1
ATOM 749 O O . SER A 1 98 ? -7.212 4.713 19.725 1.00 38.94 98 SER A O 1
#

Mean predicted aligned error: 7.2 Å

Radius of gyration: 15.37 Å; Cα contacts (8 Å, |Δi|>4): 94; chains: 1; bounding box: 28×26×48 Å

Nearest PDB structures (foldseek):
  7bix-assembly1_B  TM=9.573E-01  e=1.810E-11  Mycobacterium tuberculosis H37Rv
  7bix-assembly2_J  TM=9.577E-01  e=4.876E-11  Mycobacterium tuberculosis H37Rv
  7bl7-assembly2_H  TM=9.580E-01  e=5.565E-11  Mycobacterium tuberculosis H37Rv
  2v4y-assembly1_F  TM=9.597E-01  e=1.541E-07  Escherichia coli K-12
  2a1f-assembly1_C  TM=9.552E-01  e=3.188E-07  Haemophilus influenzae

Sequence (98 aa):
MQAVARQIATVVRRGIQVSVVVGGGNFFRGAELQKRGMDRARADYMGMLGTVMNCLALQDFLEKEGIETRVQTAINMAQVAEPYIPLRAIRHLEKGGS

Secondary structure (DSSP, 8-state):
-HHHHHHHHHHHTTT--------STTT--HHHHHTTT--HHHHHHHHHHHHHHHHHHHHHHHHHTT-----EESS-BTTTBEE--HHHHHHHHHHTT-

InterPro do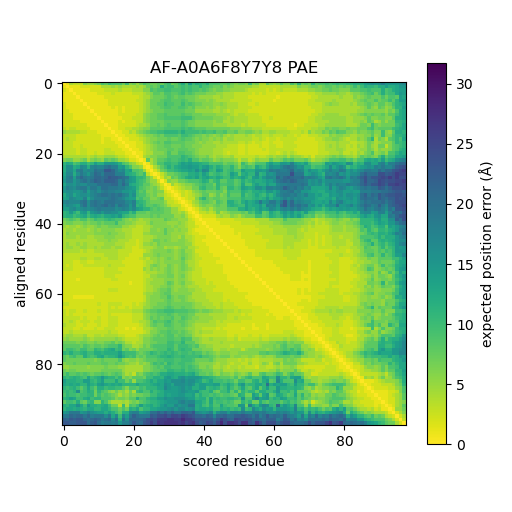mains:
  IPR001048 Aspartate/glutamate/uridylate kinase [PF00696] (2-78)
  IPR036393 Acetylglutamate kinase-like superfamily [G3DSA:3.40.1160.10] (1-97)
  IPR036393 Acetylglutamate kinase-like superfamily [SSF53633] (2-96)

pLDDT: mean 81.78, std 11.96, range [38.94, 94.44]

Foldseek 3Di:
DLVVLVVVLVCVVVLDQDDDQFWLCVPAPLVVVVVVVDDNVVSVVVRQVSRLVVQVVSCVSNVVSVHDDFAEGCDDDPVRHHHDDPVVVVVVSVVSRD

Solvent-accessible surface area (backbone atoms only — not comparable to full-atom values): 5866 Å² total; per-residue (Å²): 104,62,71,58,31,54,54,51,48,59,46,41,76,70,72,45,79,82,88,86,88,68,71,19,63,88,79,34,58,50,75,62,43,44,75,70,72,46,57,66,70,60,44,52,52,50,26,54,52,32,17,52,54,47,42,54,55,44,40,56,45,24,48,75,71,71,39,94,70,83,56,64,32,90,67,84,38,83,94,82,34,45,64,60,45,74,75,56,55,53,52,53,49,62,62,75,71,116